Protein AF-A0A4Q4Z9G7-F1 (afdb_monomer_lite)

Sequence (70 aa):
MDGGISDALVRTRRFFTKGTVSDDLRTLSKKGGRQADDFYRDRWSHDKVVRSTHGVNCTGSCSWKVYVKD

Radius of gyration: 25.48 Å; chains: 1; bounding box: 44×36×62 Å

Foldseek 3Di:
DDDVVVVVVLVVVVVVDQFDADPVRPDTHHDDPCPVCVVVVVVPDADDWDWDDDPDPPPPRDIDTDGHHD

InterPro domains:
  IPR006963 Molybdopterin oxidoreductase, 4Fe-4S domain [PS51669] (47-70)
  IPR027467 Molybdopterin oxidoreductase, molybdopterin cofactor binding site [PS00551] (52-70)

Structure (mmCIF, N/CA/C/O backbone):
data_AF-A0A4Q4Z9G7-F1
#
_entry.id   AF-A0A4Q4Z9G7-F1
#
loop_
_atom_site.group_PDB
_atom_site.id
_atom_site.type_symbol
_atom_site.label_atom_id
_atom_site.label_alt_id
_atom_site.label_comp_id
_atom_site.label_asym_id
_atom_site.label_entity_id
_atom_site.label_seq_id
_atom_site.pdbx_PDB_ins_code
_atom_site.Cartn_x
_atom_site.Cartn_y
_atom_site.Cartn_z
_atom_site.occupancy
_atom_site.B_iso_or_equiv
_atom_site.auth_seq_id
_atom_site.auth_comp_id
_atom_site.auth_asym_id
_atom_site.auth_atom_id
_atom_site.pdbx_PDB_model_num
ATOM 1 N N . MET A 1 1 ? -18.699 25.533 34.569 1.00 51.59 1 MET A N 1
ATOM 2 C CA . MET A 1 1 ? -19.954 24.855 34.179 1.00 51.59 1 MET A CA 1
ATOM 3 C C . MET A 1 1 ? -19.722 23.385 34.476 1.00 51.59 1 MET A C 1
ATOM 5 O O . MET A 1 1 ? -19.584 22.613 33.551 1.00 51.59 1 MET A O 1
ATOM 9 N N . ASP A 1 2 ? -19.603 22.992 35.746 1.00 62.06 2 ASP A N 1
ATOM 10 C CA . ASP A 1 2 ? -19.059 21.667 36.093 1.00 62.06 2 ASP A CA 1
ATOM 11 C C . ASP A 1 2 ? -19.778 21.153 37.345 1.00 62.06 2 ASP A C 1
ATOM 13 O O . ASP A 1 2 ? -19.291 21.248 38.467 1.00 62.06 2 ASP A O 1
ATOM 17 N N . GLY A 1 3 ? -21.030 20.727 37.162 1.00 77.75 3 GLY A N 1
ATOM 18 C CA . GLY A 1 3 ? -21.840 20.142 38.228 1.00 77.75 3 GLY A CA 1
ATOM 19 C C . GLY A 1 3 ? -21.605 18.636 38.335 1.00 77.75 3 GLY A C 1
ATOM 20 O O . GLY A 1 3 ? -21.413 17.966 37.322 1.00 77.75 3 GLY A O 1
ATOM 21 N N . GLY A 1 4 ? -21.707 18.079 39.545 1.00 84.94 4 GLY A N 1
ATOM 22 C CA . GLY A 1 4 ? -21.526 16.638 39.788 1.00 84.94 4 GLY A CA 1
ATOM 23 C C . GLY A 1 4 ? -22.458 15.726 38.973 1.00 84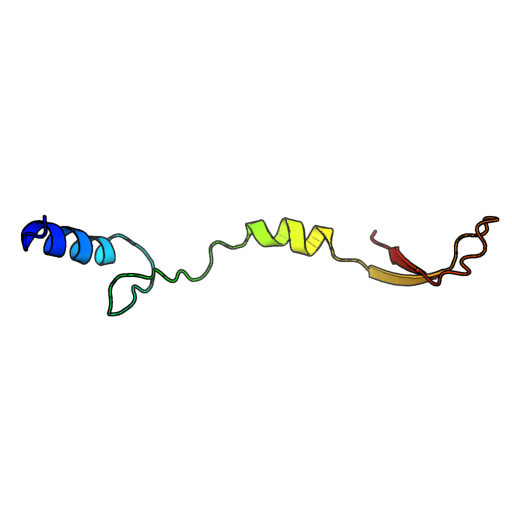.94 4 GLY A C 1
ATOM 24 O O . GLY A 1 4 ? -22.111 14.580 38.706 1.00 84.94 4 GLY A O 1
ATOM 25 N N . ILE A 1 5 ? -23.606 16.238 38.511 1.00 85.81 5 ILE A N 1
ATOM 26 C CA . ILE A 1 5 ? -24.512 15.519 37.598 1.00 85.81 5 ILE A CA 1
ATOM 27 C C . ILE A 1 5 ? -23.871 15.335 36.217 1.00 85.81 5 ILE A C 1
ATOM 29 O O . ILE A 1 5 ? -23.926 14.240 35.661 1.00 85.81 5 ILE A O 1
ATOM 33 N N . SER A 1 6 ? -23.231 16.372 35.673 1.00 83.44 6 SER A N 1
ATOM 34 C CA . SER A 1 6 ? -22.520 16.289 34.392 1.00 83.44 6 SER A CA 1
ATOM 35 C C . SER A 1 6 ? -21.395 15.255 34.460 1.00 83.44 6 SER A C 1
ATOM 37 O O . SER A 1 6 ? -21.244 14.437 33.553 1.00 83.44 6 SER A O 1
ATOM 39 N N . ASP A 1 7 ? -20.674 15.221 35.579 1.00 81.38 7 ASP A N 1
ATOM 40 C CA . ASP A 1 7 ? -19.586 14.271 35.825 1.00 81.38 7 ASP A CA 1
ATOM 41 C C . ASP A 1 7 ? -20.097 12.826 35.979 1.00 81.38 7 ASP A C 1
ATOM 43 O O . ASP A 1 7 ? -19.533 11.877 35.421 1.00 81.38 7 ASP A O 1
ATOM 47 N N . ALA A 1 8 ? -21.230 12.649 36.666 1.00 84.88 8 ALA A N 1
ATOM 48 C CA . ALA A 1 8 ? -21.913 11.364 36.777 1.00 84.88 8 ALA A CA 1
ATOM 49 C C . ALA A 1 8 ? -22.399 10.850 35.410 1.00 84.88 8 ALA A C 1
ATOM 51 O O . ALA A 1 8 ? -22.252 9.661 35.110 1.00 84.88 8 ALA A O 1
ATOM 52 N N . LEU A 1 9 ? -22.921 11.732 34.552 1.00 84.06 9 LEU A N 1
ATOM 53 C CA . LEU A 1 9 ? -23.345 11.388 33.192 1.00 84.06 9 LEU A CA 1
ATOM 54 C C . LEU A 1 9 ? -22.159 10.945 32.324 1.00 84.06 9 LEU A C 1
ATOM 56 O O . LEU A 1 9 ? -22.229 9.890 31.684 1.00 84.06 9 LEU A O 1
ATOM 60 N N . VAL A 1 10 ? -21.045 11.686 32.351 1.00 82.62 10 VAL A N 1
ATOM 61 C CA . 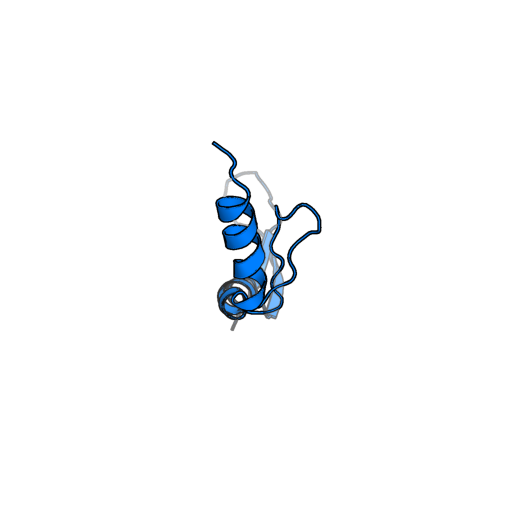VAL A 1 10 ? -19.816 11.324 31.622 1.00 82.62 10 VAL A CA 1
ATOM 62 C C . VAL A 1 10 ? -19.270 9.978 32.105 1.00 82.62 10 VAL A C 1
ATOM 64 O O . VAL A 1 10 ? -18.965 9.111 31.283 1.00 82.62 10 VAL A O 1
ATOM 67 N N . ARG A 1 11 ? -19.230 9.738 33.423 1.00 80.56 11 ARG A N 1
ATOM 68 C CA . ARG A 1 11 ? -18.811 8.445 33.993 1.00 80.56 11 ARG A CA 1
ATOM 69 C C . ARG A 1 11 ? -19.718 7.292 33.581 1.00 80.56 11 ARG A C 1
ATOM 71 O O . ARG A 1 11 ? -19.222 6.200 33.313 1.00 80.56 11 ARG A O 1
ATOM 78 N N . THR A 1 12 ? -21.028 7.512 33.511 1.00 85.00 12 THR A N 1
ATOM 79 C CA . THR A 1 12 ? -22.003 6.453 33.202 1.00 85.00 12 THR A CA 1
ATOM 80 C C . THR A 1 12 ? -21.854 5.934 31.765 1.00 85.00 12 THR A C 1
ATOM 82 O O . THR A 1 12 ? -22.070 4.748 31.510 1.00 85.00 12 THR A O 1
ATOM 85 N N . ARG A 1 13 ? -21.359 6.760 30.830 1.00 80.50 13 ARG A N 1
ATOM 86 C CA . ARG A 1 13 ? -21.072 6.365 29.435 1.00 80.50 13 ARG A CA 1
ATOM 87 C C . ARG A 1 13 ? -20.169 5.129 29.311 1.00 80.50 13 ARG A C 1
ATOM 89 O O . ARG A 1 13 ? -20.302 4.379 28.338 1.00 80.50 13 ARG A O 1
ATOM 96 N N . ARG A 1 14 ? -19.273 4.890 30.278 1.00 76.75 14 ARG A N 1
ATOM 97 C CA . ARG A 1 14 ? -18.346 3.742 30.264 1.00 76.75 14 ARG A CA 1
ATOM 98 C C . ARG A 1 14 ? -19.062 2.389 30.253 1.00 76.75 14 ARG A C 1
ATOM 100 O O . ARG A 1 14 ? -18.534 1.438 29.697 1.00 76.75 14 ARG A O 1
ATOM 107 N N . PHE A 1 15 ? -20.268 2.308 30.817 1.00 81.88 15 PHE A N 1
ATOM 108 C CA . PHE A 1 15 ? -21.046 1.067 30.865 1.00 81.88 15 PHE A CA 1
ATOM 109 C C . PHE A 1 15 ? -21.714 0.727 29.525 1.00 81.88 15 PHE A C 1
ATOM 111 O O . PHE A 1 15 ? -22.008 -0.433 29.260 1.00 81.88 15 PHE A O 1
ATOM 118 N N . PHE A 1 16 ? -21.911 1.726 28.660 1.00 81.19 16 PHE A N 1
ATOM 119 C CA . PHE A 1 16 ? -22.553 1.561 27.352 1.00 81.19 16 PHE A CA 1
ATOM 120 C C . PHE A 1 16 ? -21.555 1.540 26.187 1.00 81.19 16 PHE A C 1
ATOM 122 O O . PHE A 1 16 ? -21.904 1.169 25.067 1.00 81.19 16 PHE A O 1
ATOM 129 N N . THR A 1 17 ? -20.298 1.921 26.431 1.00 75.12 17 THR A N 1
ATOM 130 C CA . THR A 1 17 ? -19.245 1.919 25.413 1.00 75.12 17 THR A CA 1
ATOM 131 C C . THR A 1 17 ? -18.368 0.683 25.577 1.00 75.12 17 THR A C 1
ATOM 133 O O . THR A 1 17 ? -17.670 0.545 26.572 1.00 75.12 17 T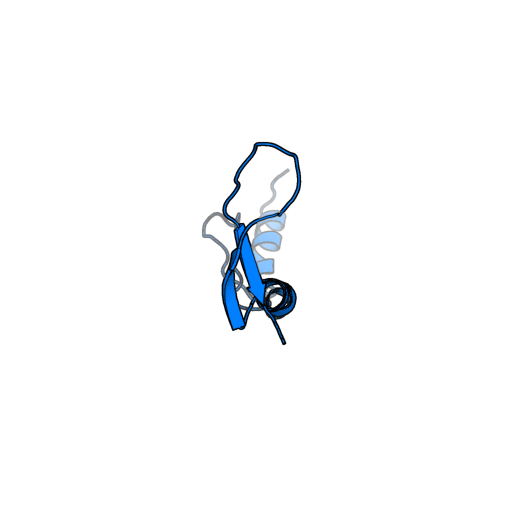HR A O 1
ATOM 136 N N . LYS A 1 18 ? -18.338 -0.203 24.575 1.00 77.12 18 LYS A N 1
ATOM 137 C CA . LYS A 1 18 ? -17.377 -1.317 24.541 1.00 77.12 18 LYS A CA 1
ATOM 138 C C . LYS A 1 18 ? -15.969 -0.768 24.263 1.00 77.12 18 LYS A C 1
ATOM 140 O O . LYS A 1 18 ? -15.632 -0.487 23.112 1.00 77.12 18 LYS A O 1
ATOM 145 N N . GLY A 1 19 ? -15.176 -0.562 25.313 1.00 85.44 19 GLY A N 1
ATOM 146 C CA . GLY A 1 19 ? -13.792 -0.085 25.239 1.00 85.44 19 GLY A CA 1
ATOM 147 C C . GLY A 1 19 ? -13.216 0.248 26.617 1.00 85.44 19 GLY A C 1
ATOM 148 O O . GLY A 1 19 ? -13.958 0.429 27.578 1.00 85.44 19 GLY A O 1
ATOM 149 N N . THR A 1 20 ? -11.892 0.327 26.707 1.00 88.81 20 THR A N 1
ATOM 150 C CA . THR A 1 20 ? -11.188 0.726 27.931 1.00 88.81 20 THR A CA 1
ATOM 151 C C . THR A 1 20 ? -11.091 2.246 27.970 1.00 88.81 20 THR A C 1
ATOM 153 O O . THR A 1 20 ? -10.585 2.850 27.024 1.00 88.81 20 THR A O 1
ATOM 156 N N . VAL A 1 21 ? -11.582 2.862 29.043 1.00 88.25 21 VAL A N 1
ATOM 157 C CA . VAL A 1 21 ? -11.484 4.310 29.280 1.00 88.25 21 VAL A CA 1
ATOM 158 C C . VAL A 1 21 ? -10.284 4.573 30.191 1.00 88.25 21 VAL A C 1
ATOM 160 O O . VAL A 1 21 ? -10.073 3.805 31.128 1.00 88.25 21 VAL A O 1
ATOM 163 N N . SER A 1 22 ? -9.497 5.613 29.914 1.00 88.06 22 SER A N 1
ATOM 164 C CA . SER A 1 22 ? -8.379 6.022 30.776 1.00 88.06 22 SER A CA 1
ATOM 165 C 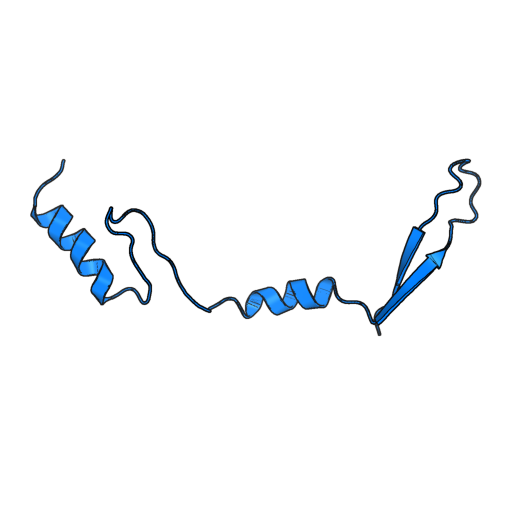C . SE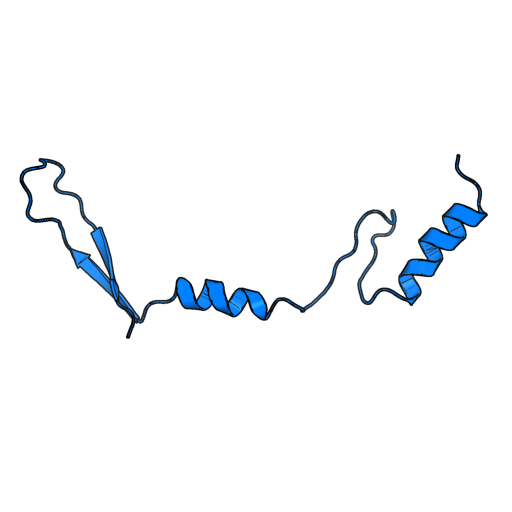R A 1 22 ? -8.855 6.551 32.134 1.00 88.06 22 SER A C 1
ATOM 167 O O . SER A 1 22 ? -9.984 7.025 32.260 1.00 88.06 22 SER A O 1
ATOM 169 N N . ASP A 1 23 ? -7.987 6.505 33.146 1.00 85.75 23 ASP A N 1
ATOM 170 C CA . ASP A 1 23 ? -8.323 6.932 34.515 1.00 85.75 23 ASP A CA 1
ATOM 171 C C . ASP A 1 23 ? -8.705 8.419 34.602 1.00 85.75 23 ASP A C 1
ATOM 173 O O . ASP A 1 23 ? -9.559 8.804 35.400 1.00 85.75 23 ASP A O 1
ATOM 177 N N . ASP A 1 24 ? -8.124 9.248 33.731 1.00 87.94 24 ASP A N 1
ATOM 178 C CA . ASP A 1 24 ? -8.439 10.674 33.581 1.00 87.94 24 ASP A CA 1
ATOM 179 C C . ASP A 1 24 ? -9.671 10.947 32.696 1.00 87.94 24 ASP A C 1
ATOM 181 O O . ASP A 1 24 ? -10.022 12.102 32.456 1.00 87.94 24 ASP A O 1
ATOM 185 N N . LEU A 1 25 ? -10.325 9.890 32.202 1.00 84.56 25 LEU A N 1
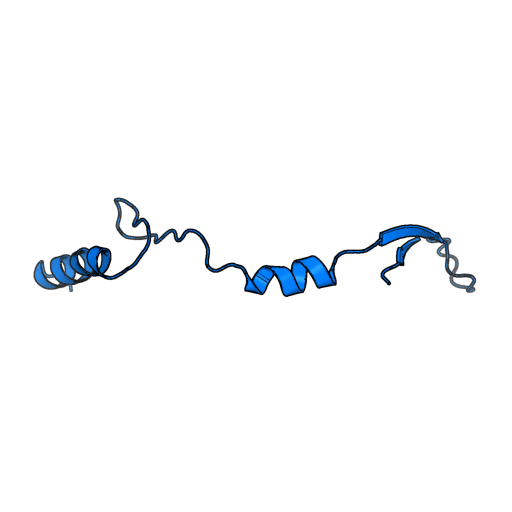ATOM 186 C CA . LEU A 1 25 ? -11.520 9.919 31.357 1.00 84.56 25 LEU A CA 1
ATOM 187 C C . LEU A 1 25 ? -11.341 10.601 29.986 1.00 84.56 25 LEU A C 1
ATOM 189 O O . LEU A 1 25 ? -12.335 10.912 29.327 1.00 84.56 25 LEU A O 1
ATOM 193 N N . ARG A 1 26 ? -10.103 10.816 29.517 1.00 86.38 26 ARG A N 1
ATOM 194 C CA . ARG A 1 26 ? -9.828 11.532 28.253 1.00 86.38 26 ARG A CA 1
ATOM 195 C C . ARG A 1 26 ? -9.674 10.641 27.029 1.00 86.38 26 ARG A C 1
ATOM 197 O O . ARG A 1 26 ? -9.846 11.117 25.909 1.00 86.38 26 ARG A O 1
ATOM 204 N N . THR A 1 27 ? -9.361 9.364 27.216 1.00 90.38 27 THR A N 1
ATOM 205 C CA . THR A 1 27 ? -9.077 8.438 26.116 1.00 90.38 27 THR A CA 1
ATOM 206 C C . THR A 1 27 ? -9.985 7.221 26.181 1.00 90.38 27 THR A C 1
ATOM 208 O O . THR A 1 27 ? -10.240 6.670 27.249 1.00 90.38 27 THR A O 1
ATOM 211 N N . LEU A 1 28 ? -10.446 6.774 25.012 1.00 88.81 28 LEU A N 1
ATOM 212 C CA . LEU A 1 28 ? -11.152 5.511 24.833 1.00 88.81 28 LEU A CA 1
ATOM 213 C C . LEU A 1 28 ? -10.362 4.624 23.868 1.00 88.81 28 LEU A C 1
ATOM 215 O O . LEU A 1 28 ? -10.277 4.913 22.675 1.00 88.81 28 LEU A O 1
ATOM 219 N N . SER A 1 29 ? -9.872 3.500 24.371 1.00 91.50 29 SER A N 1
ATOM 220 C CA . SER A 1 29 ? -9.182 2.482 23.583 1.00 91.50 29 SER A CA 1
ATOM 221 C C . SER A 1 29 ? -10.142 1.350 23.229 1.00 91.50 29 SER A C 1
ATOM 223 O O . SER A 1 29 ? -10.765 0.741 24.102 1.00 91.50 29 SER A O 1
ATOM 225 N N . LYS A 1 30 ? -10.258 1.036 21.937 1.00 90.38 30 LYS A N 1
ATOM 226 C CA . LYS A 1 30 ? -11.051 -0.096 21.436 1.00 90.38 30 LYS A CA 1
ATOM 227 C C . LYS A 1 30 ? -10.137 -1.167 20.849 1.00 90.38 30 LYS A C 1
ATOM 229 O O . LYS A 1 30 ? -9.119 -0.855 20.236 1.00 90.38 30 LYS A O 1
ATOM 234 N N . LYS A 1 31 ? -10.525 -2.433 21.008 1.00 89.94 31 LYS A N 1
ATOM 235 C CA . LYS A 1 31 ? -9.866 -3.584 20.377 1.00 89.94 31 LYS A CA 1
ATOM 236 C C . LYS A 1 31 ? -10.756 -4.114 19.250 1.00 89.94 31 LYS A C 1
ATOM 238 O O . LYS A 1 31 ? -11.941 -4.341 19.469 1.00 89.94 31 LYS A O 1
ATOM 243 N N . GLY A 1 32 ? -10.177 -4.338 18.070 1.00 89.62 32 GLY A N 1
ATOM 244 C CA . GLY A 1 32 ? -10.899 -4.832 16.889 1.00 89.62 32 GLY A CA 1
ATOM 245 C C . GLY A 1 32 ? -11.570 -3.727 16.065 1.00 89.62 32 GLY A C 1
ATOM 246 O O . GLY A 1 32 ? -11.237 -2.555 16.216 1.00 89.62 32 GLY A O 1
ATOM 247 N N . GLY A 1 33 ? -12.484 -4.112 15.165 1.00 90.94 33 GLY A N 1
ATOM 248 C CA . GLY A 1 33 ? -13.189 -3.181 14.268 1.00 90.94 33 GLY A CA 1
ATOM 249 C C . GLY A 1 33 ? -12.331 -2.622 13.126 1.00 90.94 33 GLY A C 1
ATOM 250 O O . GLY A 1 33 ? -12.670 -1.585 12.569 1.00 90.94 33 GLY A O 1
ATOM 251 N N . ARG A 1 34 ? -11.205 -3.276 12.815 1.00 94.38 34 ARG A N 1
ATOM 252 C CA . ARG A 1 34 ? -10.228 -2.853 11.797 1.00 94.38 34 ARG A CA 1
ATOM 253 C C . ARG A 1 34 ? -10.222 -3.733 10.547 1.00 94.38 34 ARG A C 1
ATOM 255 O O . ARG A 1 34 ? -9.274 -3.694 9.781 1.00 94.38 34 ARG A O 1
ATOM 262 N N . GLN A 1 35 ? -11.263 -4.535 10.338 1.00 96.31 35 GLN A N 1
ATOM 263 C CA . GLN A 1 35 ? -11.382 -5.415 9.168 1.00 96.31 35 GLN A CA 1
ATOM 264 C C . GLN A 1 35 ? -11.370 -4.621 7.853 1.00 96.31 35 GLN A C 1
ATOM 266 O O . GLN A 1 35 ? -10.876 -5.094 6.842 1.00 96.31 35 GLN A O 1
ATOM 271 N N . ALA A 1 36 ? -11.857 -3.376 7.869 1.00 95.88 36 ALA A N 1
ATOM 272 C CA . ALA A 1 36 ? -11.780 -2.491 6.708 1.00 95.88 36 ALA A CA 1
ATOM 273 C C . ALA A 1 36 ? -10.333 -2.123 6.314 1.00 95.88 36 ALA A C 1
ATOM 275 O O . ALA A 1 36 ? -10.099 -1.774 5.159 1.00 95.88 36 ALA A O 1
ATOM 276 N N . ASP A 1 37 ? -9.355 -2.234 7.224 1.00 97.06 37 ASP A N 1
ATOM 277 C CA . ASP A 1 37 ? -7.940 -2.008 6.903 1.00 97.06 37 ASP A CA 1
ATOM 278 C C . ASP A 1 37 ? -7.423 -3.040 5.892 1.00 97.06 37 ASP A C 1
ATOM 280 O O . ASP A 1 37 ? -6.476 -2.747 5.158 1.00 97.06 37 ASP A O 1
ATOM 284 N N . ASP A 1 38 ? -8.026 -4.234 5.846 1.00 97.06 38 ASP A N 1
ATOM 285 C CA . ASP A 1 38 ? -7.605 -5.323 4.960 1.00 97.06 38 ASP A CA 1
ATOM 286 C C . ASP A 1 38 ? -7.658 -4.896 3.491 1.00 97.06 38 ASP A C 1
ATOM 288 O O . ASP A 1 38 ? -6.788 -5.284 2.717 1.00 97.06 38 ASP A O 1
ATOM 292 N N . PHE A 1 39 ? -8.576 -3.991 3.131 1.00 96.62 39 PHE A N 1
ATOM 293 C CA . PHE A 1 39 ? -8.625 -3.373 1.804 1.00 96.62 39 PHE A CA 1
ATOM 294 C C . PHE A 1 39 ? -7.303 -2.689 1.429 1.00 96.62 39 PHE A C 1
ATOM 296 O O . PHE A 1 39 ? -6.748 -2.928 0.357 1.00 96.62 39 PHE A O 1
ATOM 303 N N . TYR A 1 40 ? -6.764 -1.847 2.314 1.00 97.00 40 TYR A N 1
ATOM 304 C CA . TYR A 1 40 ? -5.514 -1.133 2.042 1.00 97.00 40 TYR A CA 1
ATOM 305 C C . TYR A 1 40 ? -4.284 -2.030 2.200 1.00 97.00 40 TYR A C 1
ATOM 307 O O . TYR A 1 40 ? -3.305 -1.852 1.473 1.00 97.00 40 TYR A O 1
ATOM 315 N N . ARG A 1 41 ? -4.331 -3.008 3.115 1.00 97.44 41 ARG A N 1
ATOM 316 C CA . ARG A 1 41 ? -3.267 -4.014 3.265 1.00 97.44 41 ARG A CA 1
ATOM 317 C C . ARG A 1 41 ? -3.134 -4.852 2.001 1.00 97.44 41 ARG A C 1
ATOM 319 O O . ARG A 1 41 ? -2.018 -5.045 1.529 1.00 97.44 41 ARG A O 1
ATOM 326 N N . ASP A 1 42 ? -4.257 -5.283 1.435 1.00 96.94 42 ASP A N 1
ATOM 327 C CA . ASP A 1 42 ? -4.273 -6.009 0.173 1.00 96.94 42 ASP A CA 1
ATOM 328 C C . ASP A 1 42 ? -3.880 -5.108 -1.005 1.00 96.94 42 ASP A C 1
ATOM 330 O O . ASP A 1 42 ? -3.076 -5.499 -1.845 1.00 96.94 42 ASP A O 1
ATOM 334 N N . ARG A 1 43 ? -4.341 -3.853 -1.055 1.00 97.12 43 ARG A N 1
ATOM 335 C CA . ARG A 1 43 ? -3.949 -2.916 -2.124 1.00 97.12 43 ARG A CA 1
ATOM 336 C C . ARG A 1 43 ? -2.430 -2.743 -2.256 1.00 97.12 43 ARG A C 1
ATOM 338 O O . ARG A 1 43 ? -1.955 -2.502 -3.371 1.00 97.12 43 ARG A O 1
ATOM 345 N N . TRP A 1 44 ? -1.708 -2.799 -1.136 1.00 97.94 44 TRP A N 1
ATOM 346 C CA . TRP A 1 44 ? -0.250 -2.658 -1.072 1.00 97.94 44 TRP A CA 1
ATOM 347 C C . TRP A 1 44 ? 0.511 -3.994 -1.159 1.00 97.94 44 TRP A C 1
ATOM 349 O O . TRP A 1 44 ? 1.731 -3.990 -1.320 1.00 97.94 44 TRP A O 1
ATOM 359 N N . SER A 1 45 ? -0.179 -5.134 -1.061 1.00 97.94 45 SER A N 1
ATOM 360 C CA . SER A 1 45 ? 0.444 -6.450 -1.207 1.00 97.94 45 SER A CA 1
ATOM 361 C C . SER A 1 45 ? 0.912 -6.697 -2.647 1.00 97.94 45 SER A C 1
ATOM 363 O O . SER A 1 45 ? 0.475 -6.037 -3.592 1.00 97.94 45 SER A O 1
ATOM 365 N N . HIS A 1 46 ? 1.851 -7.628 -2.807 1.00 98.00 46 HIS A N 1
ATOM 366 C CA . HIS A 1 46 ? 2.435 -8.014 -4.089 1.00 98.00 46 HIS A CA 1
ATOM 367 C C . HIS A 1 46 ? 3.101 -9.391 -3.960 1.00 98.00 46 HIS A C 1
ATOM 369 O O . HIS A 1 46 ? 3.623 -9.727 -2.893 1.00 98.00 46 HIS A O 1
ATOM 375 N N . ASP A 1 47 ? 3.177 -10.146 -5.050 1.00 98.25 47 ASP A N 1
ATOM 376 C CA . ASP A 1 47 ? 3.752 -11.497 -5.053 1.00 98.25 47 ASP A CA 1
ATOM 377 C C . ASP A 1 47 ? 5.277 -11.462 -5.098 1.00 98.25 47 ASP A C 1
ATOM 379 O O . ASP A 1 47 ? 5.967 -12.259 -4.461 1.00 98.25 47 ASP A O 1
ATOM 383 N N . LYS A 1 48 ? 5.831 -10.503 -5.847 1.00 98.00 48 LYS A N 1
ATOM 384 C CA . LYS A 1 48 ? 7.279 -10.335 -5.985 1.00 98.00 48 LYS A CA 1
ATOM 385 C C . LYS A 1 48 ? 7.669 -8.914 -6.347 1.00 98.00 48 LYS A C 1
ATOM 387 O O . LYS A 1 48 ? 6.878 -8.125 -6.864 1.00 98.00 48 LYS A O 1
ATOM 392 N N . VAL A 1 49 ? 8.946 -8.628 -6.112 1.00 98.50 49 VAL A N 1
ATOM 393 C CA . VAL A 1 49 ? 9.591 -7.372 -6.489 1.00 98.50 49 VAL A CA 1
ATOM 394 C C . VAL A 1 49 ? 10.777 -7.676 -7.391 1.00 98.50 49 VAL A C 1
ATOM 396 O O . VAL A 1 49 ? 11.651 -8.459 -7.022 1.00 98.50 49 VAL A O 1
ATOM 399 N N . VAL A 1 50 ? 10.824 -7.043 -8.561 1.00 98.56 50 VAL A N 1
ATOM 400 C CA . VAL A 1 50 ? 11.904 -7.205 -9.544 1.00 98.56 50 VAL A CA 1
ATOM 401 C C . VAL A 1 50 ? 12.593 -5.865 -9.775 1.00 98.56 50 VAL A C 1
ATOM 403 O O . VAL A 1 50 ? 11.952 -4.814 -9.787 1.00 98.56 50 VAL A O 1
ATOM 406 N N . ARG A 1 51 ? 13.916 -5.880 -9.949 1.00 98.50 51 ARG A N 1
ATOM 407 C CA . ARG A 1 51 ? 14.684 -4.674 -10.274 1.00 98.50 51 ARG A CA 1
ATOM 408 C C . ARG A 1 51 ? 14.600 -4.371 -11.770 1.00 98.50 51 ARG A C 1
ATOM 410 O O . ARG A 1 51 ? 14.858 -5.255 -12.580 1.00 98.50 51 ARG A O 1
ATOM 417 N N . SER A 1 52 ? 14.315 -3.121 -12.125 1.00 98.25 52 SER A N 1
ATOM 418 C CA . SER A 1 52 ? 14.325 -2.651 -13.518 1.00 98.25 52 SER A CA 1
ATOM 419 C C . SER A 1 52 ? 14.747 -1.175 -13.630 1.00 98.25 52 SER A C 1
ATOM 421 O O . SER A 1 52 ? 15.124 -0.551 -12.634 1.00 98.25 52 SER A O 1
ATOM 423 N N . THR A 1 53 ? 14.711 -0.629 -14.846 1.00 98.31 53 THR A N 1
ATOM 424 C CA . THR A 1 53 ? 14.993 0.774 -15.188 1.00 98.31 53 THR A CA 1
ATOM 425 C C . THR A 1 53 ? 14.052 1.266 -16.297 1.00 98.31 53 THR A C 1
ATOM 427 O O . THR A 1 53 ? 13.414 0.460 -16.975 1.00 98.31 53 THR A O 1
ATOM 430 N N . HIS A 1 54 ? 13.968 2.583 -16.504 1.00 98.25 54 HIS A N 1
ATOM 431 C CA . HIS A 1 54 ? 13.287 3.170 -17.662 1.00 98.25 54 HIS A CA 1
ATOM 432 C C . HIS A 1 54 ? 14.295 3.434 -18.788 1.00 98.25 54 HIS A C 1
ATOM 434 O O . HIS A 1 54 ? 15.226 4.220 -18.621 1.00 98.25 54 HIS A O 1
ATOM 440 N N . GLY A 1 55 ? 14.090 2.811 -19.951 1.00 97.88 55 GLY A N 1
ATOM 441 C CA . GLY A 1 55 ? 14.917 2.999 -21.150 1.00 97.88 55 GLY A CA 1
ATOM 442 C C . GLY A 1 55 ? 14.562 4.265 -21.934 1.00 97.88 55 GLY A C 1
ATOM 443 O O . GLY A 1 55 ? 14.169 4.170 -23.092 1.00 97.88 55 GLY A O 1
ATOM 444 N N . VAL A 1 56 ? 14.652 5.437 -21.300 1.00 98.50 56 VAL A N 1
ATOM 445 C CA . VAL A 1 56 ? 14.318 6.746 -21.896 1.00 98.50 56 VAL A CA 1
ATOM 446 C C . VAL A 1 56 ? 15.478 7.734 -21.750 1.00 98.50 56 VAL A C 1
ATOM 448 O O . VAL A 1 56 ? 16.295 7.615 -20.838 1.00 98.50 56 VAL A O 1
ATOM 451 N N . ASN A 1 57 ? 15.558 8.734 -22.634 1.00 98.25 57 ASN A N 1
ATOM 452 C CA . ASN A 1 57 ? 16.639 9.726 -22.629 1.00 98.25 57 ASN A CA 1
ATOM 453 C C . ASN A 1 57 ? 16.430 10.813 -21.553 1.00 98.25 57 ASN A C 1
ATOM 455 O O . ASN A 1 57 ? 16.137 11.964 -21.868 1.00 98.25 57 ASN A O 1
ATOM 459 N N . CYS A 1 58 ? 16.526 10.430 -20.275 1.00 97.31 58 CYS A N 1
ATOM 460 C CA . CYS A 1 58 ? 16.303 11.316 -19.123 1.00 97.31 58 CYS A CA 1
ATOM 461 C C . CYS A 1 58 ? 17.518 11.482 -18.198 1.00 97.31 58 CYS A C 1
ATOM 463 O O . CYS A 1 58 ? 17.365 12.061 -17.130 1.00 97.31 58 CYS A O 1
ATOM 465 N N . THR A 1 59 ? 18.678 10.918 -18.566 1.00 97.88 59 THR A N 1
ATOM 466 C CA . THR A 1 59 ? 19.966 10.915 -17.826 1.00 97.88 59 THR A CA 1
ATOM 467 C C . THR A 1 59 ? 19.967 10.340 -16.398 1.00 97.88 59 THR A C 1
ATOM 469 O O . THR A 1 59 ? 21.038 10.092 -15.852 1.00 97.88 59 THR A O 1
ATOM 472 N N . GLY A 1 60 ? 18.808 10.050 -15.799 1.00 96.62 60 GLY A N 1
ATOM 473 C CA . GLY A 1 60 ? 18.699 9.693 -14.380 1.00 96.62 60 GLY A CA 1
ATOM 474 C C . GLY A 1 60 ? 19.220 8.307 -13.977 1.00 96.62 60 GLY A C 1
ATOM 475 O O . GLY A 1 60 ? 19.506 8.104 -12.801 1.00 96.62 60 GLY A O 1
ATOM 476 N N . SER A 1 61 ? 19.337 7.344 -14.905 1.00 96.69 61 SER A N 1
ATOM 477 C CA . SER A 1 61 ? 19.798 5.960 -14.637 1.00 96.69 61 SER A CA 1
ATOM 478 C C . SER A 1 61 ? 19.164 5.313 -13.384 1.00 96.69 61 SER A C 1
ATOM 480 O O . SER A 1 61 ? 19.798 4.569 -12.630 1.00 96.69 61 SER A O 1
ATOM 482 N N . CYS A 1 62 ? 17.899 5.645 -13.110 1.00 98.25 62 CYS A N 1
ATOM 483 C CA . CYS A 1 62 ? 17.256 5.307 -11.846 1.00 98.25 62 CYS A CA 1
ATOM 484 C C . CYS A 1 62 ? 16.971 3.802 -11.750 1.00 98.25 62 CYS A C 1
ATOM 486 O O . CYS A 1 62 ? 16.405 3.201 -12.663 1.00 98.25 62 CYS A O 1
ATOM 488 N N . SER A 1 63 ? 17.304 3.201 -10.606 1.00 98.06 63 SER A N 1
ATOM 489 C CA . SER A 1 63 ? 16.952 1.815 -10.291 1.00 98.06 63 SER A CA 1
ATOM 490 C C . SER A 1 63 ? 15.568 1.757 -9.650 1.00 98.06 63 SER A C 1
ATOM 492 O O . SER A 1 63 ? 15.354 2.364 -8.603 1.00 98.06 63 SER A O 1
ATOM 494 N N . TRP A 1 64 ? 14.663 0.964 -10.219 1.00 98.56 64 TRP A N 1
ATOM 495 C CA . TRP A 1 64 ? 13.288 0.834 -9.737 1.00 98.56 64 TRP A CA 1
ATOM 496 C C . TRP A 1 64 ? 13.000 -0.543 -9.148 1.00 98.56 64 TRP A C 1
ATOM 498 O O . TRP A 1 64 ? 13.528 -1.559 -9.605 1.00 98.56 64 TRP A O 1
ATOM 508 N N . LYS A 1 65 ? 12.116 -0.556 -8.146 1.00 98.56 65 LYS A N 1
ATOM 509 C CA . LYS A 1 65 ? 11.414 -1.752 -7.679 1.00 98.56 65 LYS A CA 1
ATOM 510 C C . LYS A 1 65 ? 10.098 -1.858 -8.445 1.00 98.56 65 LYS A C 1
ATOM 512 O O . LYS A 1 65 ? 9.225 -1.012 -8.277 1.00 98.56 65 LYS A O 1
ATOM 517 N N . VAL A 1 66 ? 9.972 -2.878 -9.283 1.00 98.31 66 VAL A N 1
ATOM 518 C CA . VAL A 1 66 ? 8.732 -3.222 -9.982 1.00 98.31 66 VAL A CA 1
ATOM 519 C C . VAL A 1 66 ? 7.993 -4.251 -9.140 1.00 98.31 66 VAL A C 1
ATOM 521 O O . VAL A 1 66 ? 8.514 -5.339 -8.899 1.00 98.31 66 VAL A O 1
ATOM 524 N N . TYR A 1 67 ? 6.803 -3.889 -8.677 1.00 98.44 67 TYR A N 1
ATOM 525 C CA . TYR A 1 67 ? 5.941 -4.726 -7.850 1.00 98.44 67 TYR A CA 1
ATOM 526 C C . TYR A 1 67 ? 4.930 -5.448 -8.746 1.00 98.44 67 TYR A C 1
ATOM 528 O O . TYR A 1 67 ? 4.229 -4.791 -9.514 1.00 98.44 67 TYR A O 1
ATOM 536 N N . VAL A 1 68 ? 4.880 -6.779 -8.674 1.00 98.19 68 VAL A N 1
ATOM 537 C CA . VAL A 1 68 ? 3.966 -7.618 -9.471 1.00 98.19 68 VAL A CA 1
ATOM 538 C C . VAL A 1 68 ? 2.907 -8.210 -8.546 1.00 98.19 68 VAL A C 1
ATOM 540 O O . VAL A 1 68 ? 3.260 -8.697 -7.472 1.00 98.19 68 VAL A O 1
ATOM 543 N N . LYS A 1 69 ? 1.641 -8.150 -8.962 1.00 96.88 69 LYS A N 1
ATOM 544 C CA . LYS A 1 69 ? 0.488 -8.749 -8.285 1.00 96.88 69 LYS A CA 1
ATOM 545 C C . LYS A 1 69 ? -0.393 -9.428 -9.340 1.00 96.88 69 LYS A C 1
ATOM 547 O O . LYS A 1 69 ? -0.748 -8.741 -10.302 1.00 96.88 69 LYS A O 1
ATOM 552 N N . ASP A 1 70 ? -0.690 -10.712 -9.162 1.00 81.06 70 ASP A N 1
ATOM 553 C CA . ASP A 1 70 ? -1.683 -11.472 -9.944 1.00 81.06 70 ASP A CA 1
ATOM 554 C C . ASP A 1 70 ? -3.109 -11.342 -9.366 1.00 81.06 70 ASP A C 1
ATOM 556 O O . ASP A 1 70 ? -3.262 -11.134 -8.136 1.00 81.06 70 ASP A O 1
#

Secondary structure (DSSP, 8-state):
---HHHHHHHHHGGGTS-SEEPTTS--EE-----TTHHHHHHHH--SEEEEE---SSSS----EEEEE--

pLDDT: mean 90.56, std 9.16, range [51.59, 98.56]

Organism: NCBI:txid2497878

=== Feature glossary ===
Legend for the data blocks above and below:

— What the protein is —

Sequence gives the chain of amino acids in standard one-letter code (A=alanine, C=cysteine, …, Y=tyrosine), read N→C. It is the only feature that is directly encoded by the gene; all structural features are derived from the folded form of this sequence.

The annotation block draws on four external resources. InterPro: which protein families and domains the sequence belongs to. GO: standardized terms for what the protein does, what process it participates in, and where in the cell it acts. CATH: which structural fold it has in the CATH hierarchy. Organism: the species of origin.

— Where its atoms are —

Atomic coordinates in PDBx/mmCIF format — the same representation the Protein Data Bank distributes. Each line of the _atom_site loop places one backbone atom in Cartesian space (units: ångströms, origin: arbitrary).

Six rendered views show the 3D structure from the faces of a cube — i.e. along ±x, ±y, ±z. Rendering representation is drawn randomly per protein from cartoon (secondary-structure ribbons), sticks (backbone bonds), or molecular surface; coloring is either N→C rainbow (blue at the N-terminus through red at the C-terminus) or one color per chain.

— Local backbone conformation —

DSSP 8-state secondary structure assigns each residue one of H (α-helix), G (3₁₀-helix), I (π-helix), E (extended β-strand), B (isolated β-bridge), T (hydrogen-bonded turn), S (bend), or '-' (coil). The assignment is computed from backbone hydrogen-bond geometry via the Kabsch–Sander algorithm.

P-SEA three-state annotation labels each residue as helix, strand, or coil based purely on the geometry of the Cα trace. It serves as a fallback when the full backbone (and thus DSSP) is unavailable.

φ (phi) and ψ (psi) are the two rotatable backbone dihedrals per residue: φ is the C(i-1)–N–Cα–C torsion, ψ is the N–Cα–C–N(i+1) torsion, both in degrees on (−180°, 180°]. α-helical residues cluster near (−60°, −45°); β-strand residues near (−120°, +130°). A Ramachandran plot is simply a scatter of (φ, ψ) for every residue.

— Global shape and packing —

Radius of gyration (Rg) is the root-mean-square distance of Cα atoms from their centroid — a single number for overall size and compactness. A globular domain of N residues has Rg ≈ 2.2·N^0.38 Å; an extended or disordered chain has a much larger Rg. The Cα contact count is the number of residue pairs whose Cα atoms are within 8 Å and are more than four positions apart in sequence — a standard proxy for tertiary packing density. The bounding box is the smallest axis-aligned box enclosing all Cα atoms.

Accessible surface area quantifies burial. A residue with SASA near zero is packed into the hydrophobic core; one with SASA >100 Å² sits on the surface. Computed here via the Shrake–Rupley numerical algorithm with a 1.4 Å probe.

The contact map is a binary N×N matrix image: pixel (i, j) is dark where Cα_i and Cα_j are within 8 Å and |i−j|>4. Because the |i−j|>4 filter removes local helical contacts, off-diagonal stripes parallel to the main diagonal indicate parallel β-sheets; stripes perpendicular to it indicate antiparallel β-sheets. The Ramachandran plot scatters every residue's (φ, ψ) pair against the sterically allowed regions. The PAE heatmap renders the predicted-aligned-error matrix.

— Structural neighborhood —

A 3Di character summarizes, for each residue, the relative orientation of the Cα frame of its nearest spatial neighbor. Because it encodes fold topology rather than chemistry, 3Di alignments detect remote structural similarity that sequence alignment misses.

Structural nearest neighbors (via Foldseek easy-search vs the PDB). Reported per hit: target PDB id, E-value, and alignment TM-score. A TM-score above ~0.5 is the conventional threshold for 'same fold'.

— Confidence and disorder —

For AlphaFold models, the B-factor field carries pLDDT — the model's own estimate of local accuracy on a 0–100 scale. Regions with pLDDT<50 should be treated as essentially unmodeled; they often correspond to intrinsically disordered segments.

B-factor (Debye–Waller factor) reflects atomic displacement in the crystal lattice. It is an experimental observable (units Å²), not a prediction; low values mean the atom is pinned down, high values mean it moves or is heterogeneous across the crystal.

Predicted Aligned Error (PAE) is an AlphaFold confidence matrix: entry (i, j) is the expected error in the position of residue j, in ångströms, when the prediction is superimposed on the true structure at residue i. Low PAE within a block of residues means that block is internally rigid and well-predicted; high PAE between two blocks means their relative placement is uncertain even if each block individually is confident.